Protein AF-A0A5R9DTD3-F1 (afdb_monomer_lite)

Structure (mmCIF, N/CA/C/O backbone):
data_AF-A0A5R9DTD3-F1
#
_entry.id   AF-A0A5R9DTD3-F1
#
loop_
_atom_site.group_PDB
_atom_site.id
_atom_site.type_symbol
_atom_site.label_atom_id
_atom_site.label_alt_id
_atom_site.label_comp_id
_atom_site.label_asym_id
_atom_site.label_entity_id
_atom_site.label_seq_id
_atom_site.pdbx_PDB_ins_code
_atom_site.Cartn_x
_atom_site.Cartn_y
_atom_site.Cartn_z
_atom_site.occupancy
_atom_site.B_iso_or_equiv
_atom_site.auth_seq_id
_atom_site.auth_comp_id
_atom_site.auth_asym_id
_atom_site.auth_atom_id
_atom_site.pdbx_PDB_model_num
ATOM 1 N N . MET A 1 1 ? -34.113 -3.774 36.741 1.00 40.34 1 MET A N 1
ATOM 2 C CA . MET A 1 1 ? -33.108 -4.405 35.864 1.00 40.34 1 MET A CA 1
ATOM 3 C C . MET A 1 1 ? -33.266 -3.763 34.504 1.00 40.34 1 MET A C 1
ATOM 5 O O . MET A 1 1 ? -34.218 -4.081 33.809 1.00 40.34 1 MET A O 1
ATOM 9 N N . SER A 1 2 ? -32.442 -2.761 34.210 1.00 47.62 2 SER A N 1
ATOM 10 C CA . SER A 1 2 ? -32.463 -2.101 32.906 1.0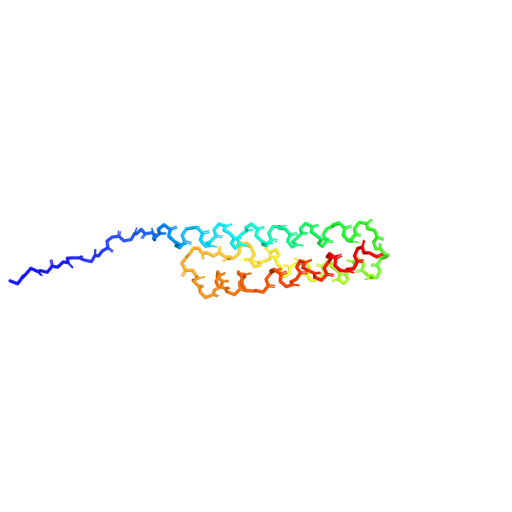0 47.62 2 SER A CA 1
ATOM 11 C C . SER A 1 2 ? -31.609 -2.922 31.956 1.00 47.62 2 SER A C 1
ATOM 13 O O . SER A 1 2 ? -30.423 -3.110 32.209 1.00 47.62 2 SER A O 1
ATOM 15 N N . ASP A 1 3 ? -32.245 -3.435 30.917 1.00 50.06 3 ASP A N 1
ATOM 16 C CA . ASP A 1 3 ? -31.614 -4.070 29.770 1.00 50.06 3 ASP A CA 1
ATOM 17 C C . ASP A 1 3 ? -31.145 -2.954 28.817 1.00 50.06 3 ASP A C 1
ATOM 19 O O . ASP A 1 3 ? -31.993 -2.216 28.298 1.00 50.06 3 ASP A O 1
ATOM 23 N N . PRO A 1 4 ? -29.834 -2.720 28.620 1.00 55.28 4 PRO A N 1
ATOM 24 C CA . PRO A 1 4 ? -29.393 -1.874 27.529 1.00 55.28 4 PRO A CA 1
ATOM 25 C C . PRO A 1 4 ? -29.505 -2.704 26.246 1.00 55.28 4 PRO A C 1
ATOM 27 O O . PRO A 1 4 ? -28.663 -3.552 25.962 1.00 55.28 4 PRO A O 1
ATOM 30 N N . GLY A 1 5 ? -30.576 -2.461 25.484 1.00 45.12 5 GLY A N 1
ATOM 31 C CA . GLY A 1 5 ? -30.812 -3.094 24.185 1.00 45.12 5 GLY A CA 1
ATOM 32 C C . GLY A 1 5 ? -29.593 -3.019 23.249 1.00 45.12 5 GLY A C 1
ATOM 33 O O . GLY A 1 5 ? -28.724 -2.160 23.421 1.00 45.12 5 GLY A O 1
ATOM 34 N N . PRO A 1 6 ? -29.511 -3.911 22.243 1.00 50.72 6 PRO A N 1
ATOM 35 C CA . PRO A 1 6 ? -28.299 -4.123 21.461 1.00 50.72 6 PRO A CA 1
ATOM 36 C C . PRO A 1 6 ? -27.863 -2.816 20.801 1.00 50.72 6 PRO A C 1
ATOM 38 O O . PRO A 1 6 ? -28.623 -2.206 20.043 1.00 50.72 6 PRO A O 1
ATOM 41 N N . ALA A 1 7 ? -26.640 -2.386 21.112 1.00 55.69 7 ALA A N 1
ATOM 42 C CA . ALA A 1 7 ? -26.017 -1.214 20.522 1.00 55.69 7 ALA A CA 1
ATOM 43 C C . ALA A 1 7 ? -26.148 -1.277 18.992 1.00 55.69 7 ALA A C 1
ATOM 45 O O . ALA A 1 7 ? -25.603 -2.158 18.324 1.00 55.69 7 ALA A O 1
ATOM 46 N N . ARG A 1 8 ? -26.914 -0.343 18.426 1.00 51.78 8 ARG A N 1
ATOM 47 C CA . ARG A 1 8 ? -27.009 -0.138 16.982 1.00 51.78 8 ARG A CA 1
ATOM 48 C C . ARG A 1 8 ? -25.662 0.378 16.456 1.00 51.78 8 ARG A C 1
ATOM 50 O O . ARG A 1 8 ? -25.400 1.570 16.500 1.00 51.78 8 ARG A O 1
ATOM 57 N N . GLN A 1 9 ? -24.835 -0.553 15.985 1.00 60.25 9 GLN A N 1
ATOM 58 C CA . GLN A 1 9 ? -24.184 -0.566 14.663 1.00 60.25 9 GLN A CA 1
ATOM 59 C C . GLN A 1 9 ? -23.661 0.782 14.119 1.00 60.25 9 GLN A C 1
ATOM 61 O O . GLN A 1 9 ? -24.166 1.292 13.121 1.00 60.25 9 GLN A O 1
ATOM 66 N N . GLY A 1 10 ? -22.608 1.322 14.727 1.00 65.50 10 GLY A N 1
ATOM 67 C CA . GLY A 1 10 ? -21.795 2.399 14.160 1.00 65.50 10 GLY A CA 1
ATOM 68 C C . GLY A 1 10 ? -20.337 2.188 14.556 1.00 65.50 10 GLY A C 1
ATOM 69 O O . GLY A 1 10 ? -20.079 1.799 15.693 1.00 65.50 10 GLY A O 1
ATOM 70 N N . TRP A 1 11 ? -19.406 2.374 13.618 1.00 75.38 11 TRP A N 1
ATOM 71 C CA . TRP A 1 11 ? -17.971 2.253 13.893 1.00 75.38 11 TRP A CA 1
ATOM 72 C C . TRP A 1 11 ? -17.539 3.270 14.943 1.00 75.38 11 TRP A C 1
ATOM 74 O O . TRP A 1 11 ? -18.052 4.395 14.981 1.00 75.38 11 TRP A O 1
ATOM 84 N N . THR A 1 12 ? -16.576 2.895 15.778 1.00 87.94 12 THR A N 1
ATOM 85 C CA . THR A 1 12 ? -15.929 3.865 16.657 1.00 87.94 12 THR A CA 1
ATOM 86 C C . THR A 1 12 ? -15.105 4.848 15.819 1.00 87.94 12 THR A C 1
ATOM 88 O O . THR A 1 12 ? -14.636 4.533 14.722 1.00 87.94 12 THR A O 1
ATOM 91 N N . LEU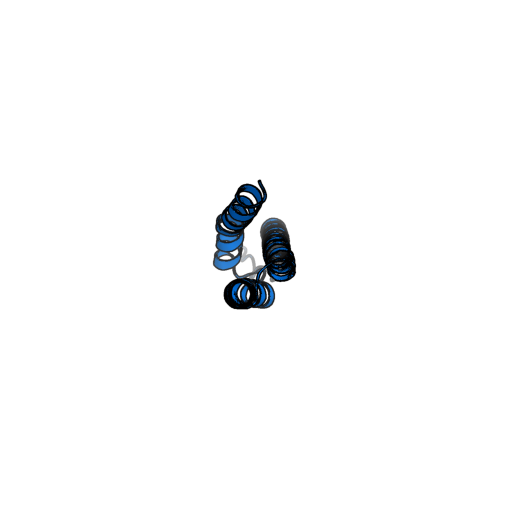 A 1 13 ? -14.904 6.062 16.339 1.00 88.50 13 LEU A N 1
ATOM 92 C CA . LEU A 1 13 ? -14.051 7.057 15.678 1.00 88.50 13 LEU A CA 1
ATOM 93 C C . LEU A 1 13 ? -12.616 6.539 15.486 1.00 88.50 13 LEU A C 1
ATOM 95 O O . LEU A 1 13 ? -11.967 6.868 14.497 1.00 88.50 13 LEU A O 1
ATOM 99 N N . GLU A 1 14 ? -12.137 5.706 16.409 1.00 90.31 14 GLU A N 1
ATOM 100 C CA . GLU A 1 14 ? -10.819 5.080 16.332 1.00 90.31 14 GLU A CA 1
ATOM 101 C C . GLU A 1 14 ? -10.733 4.047 15.200 1.00 90.31 14 GLU A C 1
ATOM 103 O O . GLU A 1 14 ? -9.764 4.050 14.443 1.00 90.31 14 GLU A O 1
ATOM 108 N N . GLU A 1 15 ? -11.755 3.205 15.028 1.00 91.94 15 GLU A N 1
ATOM 109 C CA . GLU A 1 15 ? -11.825 2.231 13.928 1.00 91.94 15 GLU A CA 1
ATOM 110 C C . GLU A 1 15 ? -11.819 2.929 12.566 1.00 91.94 15 GLU A C 1
ATOM 112 O O . GLU A 1 15 ? -11.060 2.546 11.673 1.00 91.94 15 GLU A O 1
ATOM 117 N N . GLN A 1 16 ? -12.616 3.992 12.423 1.00 93.12 16 GLN A N 1
ATOM 118 C CA . GLN A 1 16 ? -12.648 4.793 11.202 1.00 93.12 16 GLN A CA 1
ATOM 119 C C . GLN A 1 16 ? -11.288 5.444 10.926 1.00 93.12 16 GLN A C 1
ATOM 121 O O . GLN A 1 16 ? -10.765 5.327 9.817 1.00 93.12 16 GLN A O 1
ATOM 126 N N . HIS A 1 17 ? -10.676 6.058 11.941 1.00 94.94 17 HIS A N 1
ATOM 127 C CA . HIS A 1 17 ? -9.363 6.681 11.808 1.00 94.94 17 HIS A CA 1
ATOM 128 C C . HIS A 1 17 ? -8.273 5.673 11.412 1.00 94.94 17 HIS A C 1
ATOM 130 O O . HIS A 1 17 ? -7.475 5.925 10.505 1.00 94.94 17 HIS A O 1
ATOM 136 N N . ASN A 1 18 ? -8.250 4.505 12.058 1.00 96.19 18 ASN A N 1
ATOM 137 C CA . ASN A 1 18 ? -7.285 3.448 11.770 1.00 96.19 18 ASN A CA 1
ATOM 138 C C . ASN A 1 18 ? -7.469 2.885 10.359 1.00 96.19 18 ASN A C 1
ATOM 140 O O . ASN A 1 18 ? -6.481 2.688 9.648 1.00 96.19 18 ASN A O 1
ATOM 144 N N . PHE A 1 19 ? -8.714 2.684 9.924 1.00 96.56 19 PHE A N 1
ATOM 145 C CA . PHE A 1 19 ? -9.019 2.266 8.560 1.00 96.56 19 PHE A CA 1
ATOM 146 C C . PHE A 1 19 ? -8.533 3.286 7.523 1.00 96.56 19 PHE A C 1
ATOM 148 O O . PHE A 1 19 ? -7.843 2.912 6.575 1.00 96.56 19 PHE A O 1
ATOM 155 N N . GLU A 1 20 ? -8.840 4.573 7.702 1.00 97.19 20 GLU A N 1
ATOM 156 C CA . GLU A 1 20 ? -8.406 5.633 6.784 1.00 97.19 20 GLU A CA 1
ATOM 157 C C . GLU A 1 20 ? -6.880 5.703 6.690 1.00 97.19 20 GLU A C 1
ATOM 159 O O . GLU A 1 20 ? -6.312 5.791 5.595 1.00 97.19 20 GLU A O 1
ATOM 164 N N . ARG A 1 21 ? -6.200 5.590 7.836 1.00 97.81 21 ARG A N 1
ATOM 165 C CA . ARG A 1 21 ? -4.739 5.564 7.902 1.00 97.81 21 ARG A CA 1
ATOM 166 C C . ARG A 1 21 ? -4.155 4.341 7.191 1.00 97.81 21 ARG A C 1
ATOM 168 O O . ARG A 1 21 ? -3.220 4.496 6.405 1.00 97.81 21 ARG A O 1
ATOM 175 N N . ALA A 1 22 ? -4.708 3.152 7.418 1.00 97.94 22 ALA A N 1
ATOM 176 C CA . ALA A 1 22 ? -4.297 1.923 6.740 1.00 97.94 22 ALA A CA 1
ATOM 177 C C . ALA A 1 22 ? -4.504 2.019 5.218 1.00 97.94 22 ALA A C 1
ATOM 179 O O . ALA A 1 22 ? -3.605 1.721 4.430 1.00 97.94 22 ALA A O 1
ATOM 180 N N . HIS A 1 23 ? -5.661 2.524 4.790 1.00 97.62 23 HIS A N 1
ATOM 181 C CA . HIS A 1 23 ? -5.987 2.703 3.379 1.00 97.62 23 HIS A CA 1
ATOM 182 C C . HIS A 1 23 ? -5.062 3.724 2.690 1.00 97.62 23 HIS A C 1
ATOM 184 O O . HIS A 1 23 ? -4.663 3.529 1.538 1.00 97.62 23 HIS A O 1
ATOM 190 N N . SER A 1 24 ? -4.680 4.790 3.403 1.00 97.88 24 SER A N 1
ATOM 191 C CA . SER A 1 24 ? -3.688 5.768 2.946 1.00 97.88 24 SER A CA 1
ATOM 192 C C . SER A 1 24 ? -2.297 5.141 2.782 1.00 97.88 24 SER A C 1
ATOM 194 O O . SER A 1 24 ? -1.675 5.297 1.731 1.00 97.88 24 SER A O 1
ATOM 196 N N . LEU A 1 25 ? -1.839 4.347 3.759 1.00 97.94 25 LEU A N 1
ATOM 197 C CA . LEU A 1 25 ? -0.555 3.636 3.683 1.00 97.94 25 LEU A CA 1
ATOM 198 C C . LEU A 1 25 ? -0.481 2.682 2.486 1.00 97.94 25 LEU A C 1
ATOM 200 O O . LEU A 1 25 ? 0.508 2.707 1.753 1.00 97.94 25 LEU A O 1
ATOM 204 N N . LEU A 1 26 ? -1.532 1.894 2.242 1.00 98.19 26 LEU A N 1
ATOM 205 C CA . LEU A 1 26 ? -1.611 1.034 1.057 1.00 98.19 26 LEU A CA 1
ATOM 206 C C . LEU A 1 26 ? -1.527 1.851 -0.237 1.00 98.19 26 LEU A C 1
ATOM 208 O O . LEU A 1 26 ? -0.829 1.458 -1.171 1.00 98.19 26 LEU A O 1
ATOM 212 N N . GLY A 1 27 ? -2.193 3.010 -0.286 1.00 97.81 27 GLY A N 1
ATOM 213 C CA . GLY A 1 27 ? -2.086 3.952 -1.401 1.00 97.81 27 GLY A CA 1
ATOM 214 C C . GLY A 1 27 ? -0.643 4.398 -1.657 1.00 97.81 27 GLY A C 1
ATOM 215 O O . GLY A 1 27 ? -0.172 4.325 -2.793 1.00 97.81 27 GLY A O 1
ATOM 216 N N . SER A 1 28 ? 0.077 4.783 -0.602 1.00 97.69 28 SER A N 1
ATOM 217 C CA . SER A 1 28 ? 1.488 5.179 -0.683 1.00 97.69 28 SER A CA 1
ATOM 218 C C . SER A 1 28 ? 2.394 4.039 -1.150 1.00 97.69 28 SER A C 1
ATOM 220 O O . SER A 1 28 ? 3.254 4.254 -2.004 1.00 97.69 28 SER A O 1
ATOM 222 N N . VAL A 1 29 ? 2.184 2.812 -0.659 1.00 97.62 29 VAL A N 1
ATOM 223 C CA . VAL A 1 29 ? 2.948 1.632 -1.103 1.00 97.62 29 VAL A CA 1
ATOM 224 C C . VAL A 1 29 ? 2.713 1.369 -2.592 1.00 97.62 29 VAL A C 1
ATOM 226 O O . VAL A 1 29 ? 3.666 1.201 -3.352 1.00 97.62 29 VAL A O 1
ATOM 229 N N . ILE A 1 30 ? 1.455 1.396 -3.044 1.00 97.88 30 ILE A N 1
ATOM 230 C CA . ILE A 1 30 ? 1.106 1.207 -4.461 1.00 97.88 30 ILE A CA 1
ATOM 231 C C . ILE A 1 30 ? 1.755 2.284 -5.341 1.00 97.88 30 ILE A C 1
ATOM 233 O O . ILE A 1 30 ? 2.240 1.973 -6.437 1.00 97.88 30 ILE A O 1
ATOM 237 N N . ALA A 1 31 ? 1.777 3.537 -4.879 1.00 97.00 31 ALA A N 1
ATOM 238 C CA . ALA A 1 31 ? 2.430 4.636 -5.580 1.00 97.00 31 ALA A CA 1
ATOM 239 C C . ALA A 1 31 ? 3.948 4.416 -5.683 1.00 97.00 31 ALA A C 1
ATOM 241 O O . ALA A 1 31 ? 4.490 4.510 -6.783 1.00 97.00 31 ALA A O 1
ATOM 242 N N . ALA A 1 32 ? 4.612 4.023 -4.590 1.00 96.31 32 ALA A N 1
ATOM 243 C CA . ALA A 1 32 ? 6.047 3.728 -4.579 1.00 96.31 32 ALA A CA 1
ATOM 244 C C . ALA A 1 32 ? 6.423 2.623 -5.582 1.00 96.31 32 ALA A C 1
ATOM 246 O O . ALA A 1 32 ? 7.317 2.808 -6.410 1.00 96.31 32 ALA A O 1
ATOM 247 N N . TYR A 1 33 ? 5.675 1.513 -5.594 1.00 96.69 33 TYR A N 1
ATOM 248 C CA . TYR A 1 33 ? 5.849 0.465 -6.604 1.00 96.69 33 TYR A CA 1
ATOM 249 C C . TYR A 1 33 ? 5.637 0.988 -8.028 1.00 96.69 33 TYR A C 1
ATOM 251 O O . TYR A 1 33 ? 6.369 0.612 -8.938 1.00 96.69 33 TYR A O 1
ATOM 259 N N . SER A 1 34 ? 4.628 1.834 -8.247 1.00 95.50 34 SER A N 1
ATOM 260 C CA . SER A 1 34 ? 4.326 2.371 -9.579 1.00 95.50 34 SER A CA 1
ATOM 261 C C . SER A 1 34 ? 5.450 3.261 -10.104 1.00 95.50 34 SER A C 1
ATOM 263 O O . SER A 1 34 ? 5.808 3.138 -11.274 1.00 95.50 34 SER A O 1
ATOM 265 N N . SER A 1 35 ? 6.051 4.080 -9.238 1.00 94.94 35 SER A N 1
ATOM 266 C CA . SER A 1 35 ? 7.233 4.876 -9.573 1.00 94.94 35 SER A CA 1
ATOM 267 C C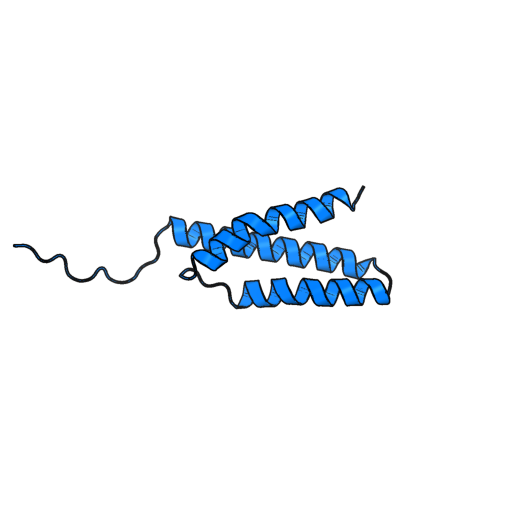 . SER A 1 35 ? 8.423 3.990 -9.946 1.00 94.94 35 SER A C 1
ATOM 269 O O . SER A 1 35 ? 9.034 4.206 -10.989 1.00 94.94 35 SER A O 1
ATOM 271 N N . LEU A 1 36 ? 8.709 2.945 -9.160 1.00 93.88 36 LEU A N 1
ATOM 272 C CA . LEU A 1 36 ? 9.813 2.019 -9.447 1.00 93.88 36 LEU A CA 1
ATOM 273 C C . LEU A 1 36 ? 9.612 1.233 -10.744 1.00 93.88 36 LEU A C 1
ATOM 275 O O . LEU A 1 36 ? 10.552 1.054 -11.509 1.00 93.88 36 LEU A O 1
ATOM 279 N N . ILE A 1 37 ? 8.381 0.809 -11.029 1.00 95.94 37 ILE A N 1
ATOM 280 C CA . ILE A 1 37 ? 8.040 0.146 -12.295 1.00 95.94 37 ILE A CA 1
ATOM 281 C C . ILE A 1 37 ? 8.332 1.058 -13.492 1.00 95.94 37 ILE A C 1
ATOM 283 O O . ILE A 1 37 ? 8.713 0.555 -14.544 1.00 95.94 37 ILE A O 1
ATOM 287 N N . GLY A 1 38 ? 8.157 2.376 -13.350 1.00 93.62 38 GLY A N 1
ATOM 288 C CA . GLY A 1 38 ? 8.411 3.342 -14.420 1.00 93.62 38 GLY A CA 1
ATOM 289 C C . GLY A 1 38 ? 9.886 3.489 -14.808 1.00 93.62 38 GLY A C 1
ATOM 290 O O . GLY A 1 38 ? 10.164 3.949 -15.911 1.00 93.62 38 GLY A O 1
ATOM 291 N N . VAL A 1 39 ? 10.814 3.094 -13.930 1.00 94.50 39 VAL A N 1
ATOM 292 C CA . VAL A 1 39 ? 12.268 3.228 -14.140 1.00 94.50 39 VAL A CA 1
ATOM 293 C C . VAL A 1 39 ? 13.008 1.887 -14.220 1.00 94.50 39 VAL A C 1
ATOM 295 O O . VAL A 1 39 ? 14.206 1.869 -14.485 1.00 94.50 39 VAL A O 1
ATOM 298 N N . ALA A 1 40 ? 12.318 0.769 -13.989 1.00 94.06 40 ALA A N 1
ATOM 299 C CA . ALA A 1 40 ? 12.888 -0.574 -14.031 1.00 94.06 40 ALA A CA 1
ATOM 300 C C . ALA A 1 40 ? 12.962 -1.140 -15.462 1.00 94.06 40 ALA A C 1
ATOM 302 O O . ALA A 1 40 ? 12.177 -0.769 -16.339 1.00 94.06 40 ALA A O 1
ATOM 303 N N . ASP A 1 41 ? 13.868 -2.096 -15.683 1.00 95.50 41 ASP A N 1
ATOM 304 C CA . ASP A 1 41 ? 13.861 -2.923 -16.892 1.00 95.50 41 ASP A CA 1
ATOM 305 C C . ASP A 1 41 ? 12.632 -3.853 -16.951 1.00 95.50 41 ASP A C 1
ATOM 307 O O . ASP A 1 41 ? 11.842 -3.950 -16.010 1.00 95.50 41 ASP A O 1
ATOM 311 N N . ALA A 1 42 ? 12.439 -4.533 -18.083 1.00 94.31 42 ALA A N 1
ATOM 312 C CA . ALA A 1 42 ? 11.238 -5.328 -18.326 1.00 94.31 42 ALA A CA 1
ATOM 313 C C . ALA A 1 42 ? 11.054 -6.493 -17.334 1.00 94.31 42 ALA A C 1
ATOM 315 O O . ALA A 1 42 ? 9.921 -6.772 -16.931 1.00 94.31 42 ALA A O 1
ATOM 316 N N . GLU A 1 43 ? 12.143 -7.158 -16.944 1.00 94.88 43 GLU A N 1
ATOM 317 C CA . GLU A 1 43 ? 12.108 -8.304 -16.033 1.00 94.88 43 GLU A CA 1
ATOM 318 C C . GLU A 1 43 ? 11.765 -7.840 -14.616 1.00 94.88 43 GLU A C 1
ATOM 320 O O . GLU A 1 43 ? 10.786 -8.303 -14.016 1.00 94.88 43 GLU A O 1
ATOM 325 N N . ARG A 1 44 ? 12.486 -6.826 -14.128 1.00 93.88 44 ARG A N 1
ATOM 326 C CA . ARG A 1 44 ? 12.269 -6.253 -12.803 1.00 93.88 44 ARG A CA 1
ATOM 327 C C . ARG A 1 44 ? 10.915 -5.558 -12.691 1.00 93.88 44 ARG A C 1
ATOM 329 O O . ARG A 1 44 ? 10.246 -5.663 -11.661 1.00 93.88 44 ARG A O 1
ATOM 336 N N . ALA A 1 45 ? 10.460 -4.886 -13.747 1.00 95.44 45 ALA A N 1
ATOM 337 C CA . ALA A 1 45 ? 9.137 -4.276 -13.784 1.00 95.44 45 ALA A CA 1
ATOM 338 C C . ALA A 1 45 ? 8.026 -5.321 -13.621 1.00 95.44 45 ALA A C 1
ATOM 340 O O . ALA A 1 45 ? 7.023 -5.040 -12.960 1.00 95.44 45 ALA A O 1
ATOM 341 N N . GLU A 1 46 ? 8.175 -6.522 -14.189 1.00 96.75 46 GLU A N 1
ATOM 342 C CA . GLU A 1 46 ? 7.159 -7.559 -14.030 1.00 96.75 46 GLU A CA 1
ATOM 343 C C . GLU A 1 46 ? 7.113 -8.104 -12.600 1.00 96.75 46 GLU A C 1
ATOM 345 O O . GLU A 1 46 ? 6.023 -8.252 -12.048 1.00 96.75 46 GLU A O 1
ATOM 350 N N . GLU A 1 47 ? 8.261 -8.314 -11.955 1.00 95.31 47 GLU A N 1
ATOM 351 C CA . GLU A 1 47 ? 8.320 -8.664 -10.528 1.00 95.31 47 GLU A CA 1
ATOM 352 C C . GLU A 1 47 ? 7.612 -7.628 -9.654 1.00 95.31 47 GLU A C 1
ATOM 354 O O . GLU A 1 47 ? 6.704 -7.967 -8.891 1.00 95.31 47 GLU A O 1
ATOM 359 N N . LEU A 1 48 ? 7.950 -6.351 -9.839 1.00 95.56 48 LEU A N 1
ATOM 360 C CA . LEU A 1 48 ? 7.337 -5.251 -9.102 1.00 95.56 48 LEU A CA 1
ATOM 361 C C . LEU A 1 48 ? 5.824 -5.167 -9.356 1.00 95.56 48 LEU A C 1
ATOM 363 O O . LEU A 1 48 ? 5.057 -4.866 -8.439 1.00 95.56 48 LEU A O 1
ATOM 367 N N . ARG A 1 49 ? 5.349 -5.476 -10.573 1.00 96.94 49 ARG A N 1
ATOM 368 C CA . ARG A 1 49 ? 3.906 -5.577 -10.855 1.00 96.94 49 ARG A CA 1
ATOM 369 C C . ARG A 1 49 ? 3.256 -6.723 -10.087 1.00 96.94 49 ARG A C 1
ATOM 371 O O . ARG A 1 49 ? 2.123 -6.541 -9.639 1.00 96.94 49 ARG A O 1
ATOM 378 N N . ARG A 1 50 ? 3.915 -7.881 -9.941 1.00 96.12 50 ARG A N 1
ATOM 379 C CA . ARG A 1 50 ? 3.389 -9.008 -9.145 1.00 96.12 50 ARG A CA 1
ATOM 380 C C . ARG A 1 50 ? 3.200 -8.602 -7.689 1.00 96.12 50 ARG A C 1
ATOM 382 O O . ARG A 1 50 ? 2.111 -8.801 -7.156 1.00 96.12 50 ARG A O 1
ATOM 389 N N . GLU A 1 51 ? 4.212 -7.980 -7.095 1.00 95.38 51 GLU A N 1
ATOM 390 C CA . GLU A 1 51 ? 4.169 -7.515 -5.706 1.00 95.38 51 GLU A CA 1
ATOM 391 C C . GLU A 1 51 ? 3.110 -6.419 -5.511 1.00 95.38 51 GLU A C 1
ATOM 393 O O . GLU A 1 51 ? 2.236 -6.536 -4.653 1.00 95.38 51 GLU A O 1
ATOM 398 N N . ARG A 1 52 ? 3.084 -5.399 -6.383 1.00 97.06 52 ARG A N 1
ATOM 399 C CA . ARG A 1 52 ? 2.086 -4.315 -6.328 1.00 97.06 52 ARG A CA 1
ATOM 400 C C . ARG A 1 52 ? 0.648 -4.836 -6.344 1.00 97.06 52 ARG A C 1
ATOM 402 O O . ARG A 1 52 ? -0.218 -4.268 -5.680 1.00 97.06 52 ARG A O 1
ATOM 409 N N . ARG A 1 53 ? 0.362 -5.897 -7.113 1.00 97.50 53 ARG A N 1
ATOM 410 C CA . ARG A 1 53 ? -0.992 -6.474 -7.202 1.00 97.50 53 ARG A CA 1
ATOM 411 C C . ARG A 1 53 ? -1.512 -6.951 -5.848 1.00 97.50 53 ARG A C 1
ATOM 413 O O . ARG A 1 53 ? -2.713 -6.835 -5.624 1.00 97.50 53 ARG A O 1
ATOM 420 N N . GLN A 1 54 ? -0.648 -7.433 -4.955 1.00 96.00 54 GLN A N 1
ATOM 421 C CA . GLN A 1 54 ? -1.065 -7.874 -3.622 1.00 96.00 54 GLN A CA 1
ATOM 422 C C . GLN A 1 54 ? -1.616 -6.699 -2.806 1.00 96.00 54 GLN A C 1
ATOM 424 O O . GLN A 1 54 ? -2.747 -6.776 -2.336 1.00 96.00 54 GLN A O 1
ATOM 429 N N . TYR A 1 55 ? -0.905 -5.570 -2.772 1.00 96.12 55 TYR A N 1
ATOM 430 C CA . TYR A 1 55 ? -1.353 -4.366 -2.061 1.00 96.12 55 TYR A CA 1
ATOM 431 C C . TYR A 1 55 ? -2.595 -3.718 -2.688 1.00 96.12 55 TYR A C 1
ATOM 433 O O . TYR A 1 55 ? -3.447 -3.188 -1.979 1.00 96.12 55 TYR A O 1
ATOM 441 N N . VAL A 1 56 ? -2.747 -3.783 -4.019 1.00 97.69 56 VAL A N 1
ATOM 442 C CA . VAL A 1 56 ? -3.982 -3.334 -4.693 1.00 97.69 56 VAL A CA 1
ATOM 443 C C . VAL A 1 56 ? -5.178 -4.184 -4.262 1.00 97.69 56 VAL A C 1
ATOM 445 O O . VAL A 1 56 ? -6.241 -3.643 -3.961 1.00 97.69 56 VAL A O 1
ATOM 448 N N . LEU A 1 57 ? -5.020 -5.510 -4.229 1.00 97.19 57 LEU A N 1
ATOM 449 C CA . LEU A 1 57 ? -6.078 -6.418 -3.786 1.00 97.19 57 LEU A CA 1
ATOM 450 C C . LEU A 1 57 ? -6.413 -6.214 -2.310 1.00 97.19 57 LEU A C 1
ATOM 452 O O . LEU A 1 57 ? -7.590 -6.204 -1.962 1.00 97.19 57 LEU A O 1
ATOM 456 N N . GLU A 1 58 ? -5.399 -6.035 -1.469 1.00 96.12 58 GLU A N 1
ATOM 457 C CA . GLU A 1 58 ? -5.570 -5.760 -0.047 1.00 96.12 58 GLU A CA 1
ATOM 458 C C . GLU A 1 58 ? -6.338 -4.456 0.173 1.00 96.12 58 GLU A C 1
ATOM 460 O O . GLU A 1 58 ? -7.364 -4.468 0.845 1.00 96.12 58 GLU A O 1
ATOM 465 N N . ARG A 1 59 ? -5.957 -3.365 -0.502 1.00 96.19 59 ARG A N 1
ATOM 466 C CA . ARG A 1 59 ? -6.676 -2.082 -0.435 1.00 96.19 59 ARG A CA 1
ATOM 467 C C . ARG A 1 59 ? -8.141 -2.200 -0.845 1.00 96.19 59 ARG A C 1
ATOM 469 O O . ARG A 1 59 ? -8.999 -1.619 -0.194 1.00 96.19 59 ARG A O 1
ATOM 476 N N . ASN A 1 60 ? -8.427 -2.958 -1.902 1.00 96.50 60 ASN A N 1
ATOM 477 C CA . ASN A 1 60 ? -9.793 -3.141 -2.400 1.00 96.50 60 ASN A CA 1
ATOM 478 C C . ASN A 1 60 ? -10.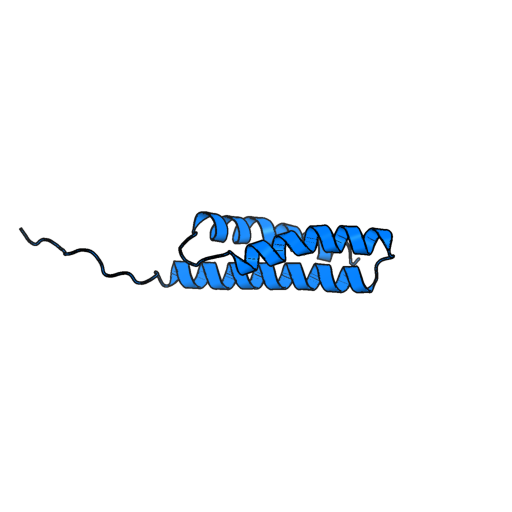655 -4.036 -1.495 1.00 96.50 60 ASN A C 1
ATOM 480 O O . ASN A 1 60 ? -11.879 -4.004 -1.605 1.00 96.50 60 ASN A O 1
ATOM 484 N N . ARG A 1 61 ? -10.032 -4.875 -0.661 1.00 95.88 61 ARG A N 1
ATOM 485 C CA . ARG A 1 61 ? -10.717 -5.807 0.249 1.00 95.88 61 ARG A CA 1
ATOM 486 C C . ARG A 1 61 ? -10.768 -5.310 1.687 1.00 95.88 61 ARG A C 1
ATOM 488 O O . ARG A 1 61 ? -11.581 -5.819 2.451 1.00 95.88 61 ARG A O 1
ATOM 495 N N . LEU A 1 62 ? -9.909 -4.358 2.050 1.00 95.38 62 LEU A N 1
ATOM 496 C CA . LEU A 1 62 ? -9.842 -3.816 3.395 1.00 95.38 62 LEU A CA 1
ATOM 497 C C . LEU A 1 62 ? -11.194 -3.209 3.769 1.00 95.38 62 LEU A C 1
ATOM 499 O O . LEU A 1 62 ? -11.746 -2.382 3.043 1.00 95.38 62 LEU A O 1
ATOM 503 N N . ALA A 1 63 ? -11.711 -3.612 4.921 1.00 92.88 63 ALA A N 1
ATOM 504 C CA . ALA A 1 63 ? -12.968 -3.122 5.454 1.00 92.88 63 ALA A CA 1
ATOM 505 C C . ALA A 1 63 ? -12.749 -2.557 6.857 1.00 92.88 63 ALA A C 1
ATOM 507 O O . ALA A 1 63 ? -11.931 -3.074 7.612 1.00 92.88 63 ALA A O 1
ATOM 508 N N . VAL A 1 64 ? -13.525 -1.533 7.226 1.00 90.50 64 VAL A N 1
ATOM 509 C CA . VAL A 1 64 ? -13.426 -0.878 8.545 1.00 90.50 64 VAL A CA 1
ATOM 510 C C . VAL A 1 64 ? -13.580 -1.881 9.697 1.00 90.50 64 VAL A C 1
ATOM 512 O O . VAL A 1 64 ? -12.896 -1.761 10.701 1.00 90.50 64 VAL A O 1
ATOM 515 N N . HIS A 1 65 ? -14.434 -2.899 9.532 1.00 88.75 65 HIS A N 1
ATOM 516 C CA . HIS A 1 65 ? -14.709 -3.915 10.554 1.00 88.75 65 HIS A CA 1
ATOM 517 C C . HIS A 1 65 ? -13.664 -5.041 10.623 1.00 88.75 65 HIS A C 1
ATOM 519 O O . HIS A 1 65 ? -13.713 -5.865 11.535 1.00 88.75 65 HIS A O 1
ATOM 525 N N . ASP A 1 66 ? -12.735 -5.112 9.668 1.00 93.44 66 ASP A N 1
ATOM 526 C CA . ASP A 1 66 ? -11.652 -6.094 9.697 1.00 93.44 66 ASP A CA 1
ATOM 527 C C . ASP A 1 66 ? -10.461 -5.516 10.467 1.00 93.44 66 ASP A C 1
ATOM 529 O O . ASP A 1 66 ? -9.440 -5.115 9.903 1.00 93.44 66 ASP A O 1
ATOM 533 N N . HIS A 1 67 ? -10.613 -5.433 11.791 1.00 92.81 67 HIS A N 1
ATOM 534 C CA . HIS A 1 67 ? -9.603 -4.829 12.663 1.00 92.81 67 HIS A CA 1
ATOM 535 C C . HIS A 1 67 ? -8.251 -5.535 12.552 1.00 92.81 67 HIS A C 1
ATOM 537 O O . HIS A 1 67 ? -7.213 -4.882 12.624 1.00 92.81 67 HIS A O 1
ATOM 543 N N . ALA A 1 68 ? -8.249 -6.852 12.335 1.00 94.94 68 ALA A N 1
ATOM 544 C CA . ALA A 1 68 ? -7.021 -7.618 12.179 1.00 94.94 68 ALA A CA 1
ATOM 545 C C . ALA A 1 68 ? -6.279 -7.239 10.889 1.00 94.94 68 ALA A C 1
ATOM 547 O O . ALA A 1 68 ? -5.060 -7.067 10.916 1.00 94.94 68 ALA A O 1
ATOM 548 N N . ALA A 1 69 ? -6.991 -7.076 9.769 1.00 95.31 69 ALA A N 1
ATOM 549 C CA . ALA A 1 69 ? -6.384 -6.599 8.530 1.00 95.31 69 ALA A CA 1
ATOM 550 C C . ALA A 1 69 ? -5.912 -5.142 8.647 1.00 95.31 69 ALA A C 1
ATOM 552 O O . ALA A 1 69 ? -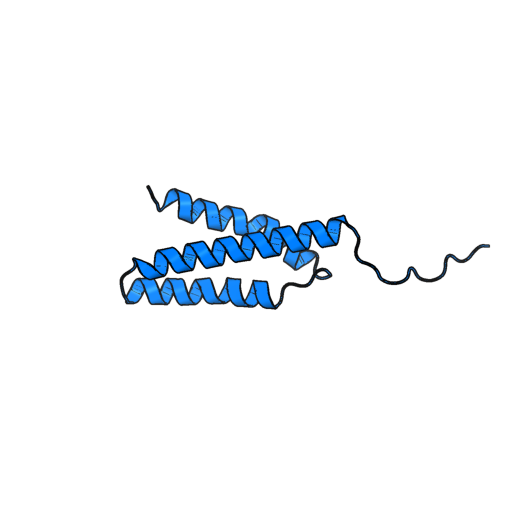4.794 -4.829 8.243 1.00 95.31 69 ALA A O 1
ATOM 553 N N . VAL A 1 70 ? -6.716 -4.263 9.255 1.00 96.94 70 VAL A N 1
ATOM 554 C CA . VAL A 1 70 ? -6.343 -2.854 9.469 1.00 96.94 70 VAL A CA 1
ATOM 555 C C . VAL A 1 70 ? -5.065 -2.742 10.301 1.00 96.94 70 VAL A C 1
ATOM 557 O O . VAL A 1 70 ? -4.135 -2.052 9.887 1.00 96.94 70 VAL A O 1
ATOM 560 N N . GLN A 1 71 ? -4.976 -3.443 11.435 1.00 97.19 71 GLN A N 1
ATOM 561 C CA . GLN A 1 71 ? -3.783 -3.410 12.287 1.00 97.19 71 GLN A CA 1
ATOM 562 C C . GLN A 1 71 ? -2.550 -3.964 11.570 1.00 97.19 71 GLN A C 1
ATOM 564 O O . GLN A 1 71 ? -1.500 -3.327 11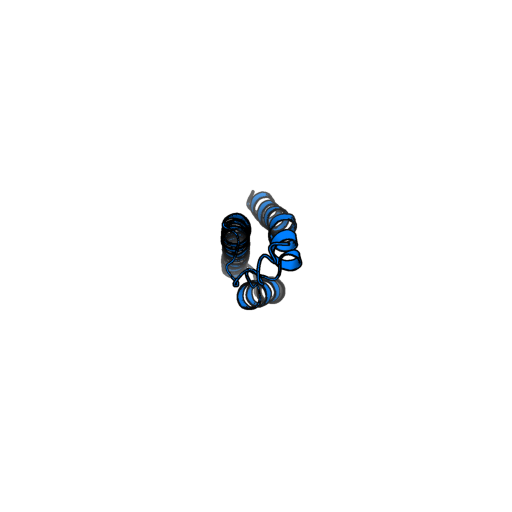.583 1.00 97.19 71 GLN A O 1
ATOM 569 N N . ARG A 1 72 ? -2.692 -5.076 10.841 1.00 97.31 72 ARG A N 1
ATOM 570 C CA . ARG A 1 72 ? -1.600 -5.639 10.038 1.00 97.31 72 ARG A CA 1
ATOM 571 C C . ARG A 1 72 ? -1.035 -4.626 9.043 1.00 97.31 72 ARG A C 1
ATOM 573 O O . ARG A 1 72 ? 0.175 -4.435 8.969 1.00 97.31 72 ARG A O 1
ATOM 580 N N . VAL A 1 73 ? -1.904 -3.934 8.310 1.00 97.50 73 VAL A N 1
ATOM 581 C CA . VAL A 1 73 ? -1.489 -2.901 7.351 1.00 97.50 73 VAL A CA 1
ATOM 582 C C . VAL A 1 73 ? -0.743 -1.764 8.055 1.00 97.50 73 VAL A C 1
ATOM 584 O O . VAL A 1 73 ? 0.288 -1.307 7.554 1.00 97.50 73 VAL A O 1
ATOM 587 N N . LEU A 1 74 ? -1.240 -1.314 9.213 1.00 97.44 74 LEU A N 1
ATOM 588 C CA . LEU A 1 74 ? -0.608 -0.256 10.009 1.00 97.44 74 LEU A CA 1
ATOM 589 C C . LEU A 1 74 ? 0.794 -0.647 10.499 1.00 97.44 74 LEU A C 1
ATOM 591 O O . LEU A 1 74 ? 1.667 0.220 10.570 1.00 97.44 74 LEU A O 1
ATOM 595 N N . GLU A 1 75 ? 1.020 -1.923 10.805 1.00 97.38 75 GLU A N 1
ATOM 596 C CA . GLU A 1 75 ? 2.309 -2.449 11.262 1.00 97.38 75 GLU A CA 1
ATOM 597 C C . GLU A 1 75 ? 3.290 -2.696 10.102 1.00 97.38 75 GLU A C 1
ATOM 599 O O . GLU A 1 75 ? 4.459 -2.301 10.170 1.00 97.38 75 GLU A O 1
ATOM 604 N N . GLU A 1 76 ? 2.826 -3.313 9.013 1.00 96.56 76 GLU A N 1
ATOM 605 C CA . GLU A 1 76 ? 3.687 -3.817 7.938 1.00 96.56 76 GLU A CA 1
ATOM 606 C C . GLU A 1 76 ? 4.038 -2.747 6.891 1.00 96.56 76 GLU A C 1
ATOM 608 O O . GLU A 1 76 ? 5.208 -2.594 6.514 1.00 96.56 76 GLU A O 1
ATOM 613 N N . CYS A 1 77 ? 3.055 -1.966 6.426 1.00 95.81 77 CYS A N 1
ATOM 614 C CA . CYS A 1 77 ? 3.245 -1.033 5.307 1.00 95.81 77 CYS A CA 1
ATOM 615 C C . CYS A 1 77 ? 4.311 0.049 5.554 1.00 95.81 77 CYS A C 1
ATOM 617 O O . CYS A 1 77 ? 5.067 0.343 4.621 1.00 95.81 77 CYS A O 1
ATOM 619 N N . PRO A 1 78 ? 4.474 0.617 6.767 1.00 96.69 78 PRO A N 1
ATOM 620 C CA . PRO A 1 78 ? 5.576 1.540 7.034 1.00 96.69 78 PRO A CA 1
ATOM 621 C C . PRO A 1 78 ? 6.956 0.905 6.812 1.00 96.69 78 PRO A C 1
ATOM 623 O O . PRO A 1 78 ? 7.876 1.570 6.340 1.00 96.69 78 PRO A O 1
ATOM 626 N N . GLY A 1 79 ? 7.112 -0.386 7.120 1.00 95.50 79 GLY A N 1
ATOM 627 C CA . GLY A 1 79 ? 8.344 -1.127 6.846 1.00 95.50 79 GLY A CA 1
ATOM 628 C C . GLY A 1 79 ? 8.601 -1.299 5.350 1.00 95.50 79 GLY A C 1
ATOM 629 O O . GLY A 1 79 ? 9.740 -1.182 4.901 1.00 95.50 79 GLY A O 1
ATOM 630 N N . VAL A 1 80 ? 7.546 -1.517 4.562 1.00 94.06 80 VAL A N 1
ATOM 631 C CA . VAL A 1 80 ? 7.635 -1.567 3.095 1.00 94.06 80 VAL A CA 1
ATOM 632 C C . VAL A 1 80 ? 8.100 -0.223 2.531 1.00 94.06 80 VAL A C 1
ATOM 634 O O . VAL A 1 80 ? 9.042 -0.197 1.746 1.00 94.06 80 VAL A O 1
ATOM 637 N N . LEU A 1 81 ? 7.505 0.887 2.976 1.00 94.38 81 LEU A N 1
ATOM 638 C CA . LEU A 1 81 ? 7.868 2.231 2.512 1.00 94.38 81 LEU A CA 1
ATOM 639 C C . LEU A 1 81 ? 9.327 2.584 2.821 1.00 94.38 81 LEU A C 1
ATOM 641 O O . LEU A 1 81 ? 10.044 3.027 1.926 1.00 94.38 81 LEU A O 1
ATOM 645 N N . ARG A 1 82 ? 9.807 2.284 4.035 1.00 94.44 82 ARG A N 1
ATOM 646 C CA . ARG A 1 82 ? 11.215 2.511 4.407 1.00 94.44 82 ARG A CA 1
ATOM 647 C C . ARG A 1 82 ? 12.203 1.767 3.507 1.00 94.44 82 ARG A C 1
ATOM 649 O O . ARG A 1 82 ? 13.290 2.275 3.248 1.00 94.44 82 ARG A O 1
ATOM 656 N N . ARG A 1 83 ? 11.846 0.578 3.005 1.00 90.69 83 ARG A N 1
ATOM 657 C CA . ARG A 1 83 ? 12.701 -0.161 2.056 1.00 90.69 83 ARG A CA 1
ATOM 658 C C . ARG A 1 83 ? 12.851 0.575 0.725 1.00 90.69 83 ARG A C 1
ATOM 660 O O . ARG A 1 83 ? 13.914 0.493 0.123 1.00 90.69 83 ARG A O 1
ATOM 667 N N . PHE A 1 84 ? 11.825 1.298 0.283 1.00 86.81 84 PHE A N 1
ATOM 668 C CA . PHE A 1 84 ? 11.896 2.101 -0.938 1.00 86.81 84 PHE A CA 1
ATOM 669 C C . PHE A 1 84 ? 12.673 3.399 -0.749 1.00 86.81 84 PHE A C 1
ATOM 671 O O . PHE A 1 84 ? 13.428 3.776 -1.637 1.00 86.81 84 PHE A O 1
ATOM 678 N N . GLU A 1 85 ? 12.545 4.040 0.411 1.00 82.12 85 GLU A N 1
ATOM 679 C CA . GLU A 1 85 ? 13.351 5.215 0.762 1.00 82.12 85 GLU A CA 1
ATOM 680 C C . GLU A 1 85 ? 14.845 4.868 0.832 1.00 82.12 85 GLU A C 1
ATOM 682 O O . GLU A 1 85 ? 15.671 5.595 0.288 1.00 82.12 85 GLU A O 1
ATOM 687 N N . ALA A 1 86 ? 15.191 3.725 1.431 1.00 74.12 86 ALA A N 1
ATOM 688 C CA . ALA A 1 86 ? 16.573 3.251 1.513 1.00 74.12 86 ALA A CA 1
ATOM 689 C C . ALA A 1 86 ? 17.161 2.827 0.155 1.00 74.12 86 ALA A C 1
ATOM 691 O O . ALA A 1 86 ? 18.372 2.873 -0.022 1.00 74.12 86 ALA A O 1
ATOM 692 N N . ALA A 1 87 ? 16.320 2.409 -0.795 1.00 64.44 87 ALA A N 1
ATOM 693 C CA . ALA A 1 87 ? 16.741 2.012 -2.140 1.00 64.44 87 ALA A CA 1
ATOM 694 C C . ALA A 1 87 ? 16.828 3.190 -3.134 1.00 64.44 87 ALA A C 1
ATOM 696 O O . ALA A 1 87 ? 17.247 2.990 -4.270 1.00 64.44 87 ALA A O 1
ATOM 697 N N . GLY A 1 88 ? 16.386 4.389 -2.734 1.00 58.59 88 GLY A N 1
ATOM 698 C CA . GLY A 1 88 ? 16.425 5.615 -3.538 1.00 58.59 88 GLY A CA 1
ATOM 699 C C . GLY A 1 88 ? 17.633 6.526 -3.272 1.00 58.59 88 GLY A C 1
ATOM 700 O O . GLY A 1 88 ? 17.623 7.660 -3.751 1.00 58.59 88 GLY A O 1
ATOM 701 N N . GLN A 1 89 ? 18.625 6.059 -2.502 1.00 44.16 89 GLN A N 1
ATOM 702 C CA . GLN A 1 89 ? 19.948 6.681 -2.309 1.00 44.16 89 GLN A CA 1
ATOM 703 C C . GLN A 1 89 ? 21.005 5.931 -3.117 1.00 44.16 89 GLN A C 1
ATOM 705 O O . GLN A 1 89 ? 21.933 6.608 -3.611 1.00 44.16 89 GLN A O 1
#

Radius of gyration: 17.68 Å; chains: 1; bounding box: 53×16×54 Å

Foldseek 3Di:
DDDPPDPPDDADPVLVVLLVVLLVLLVVLLVLLVVVLVVDDPVVNVVSVVVSVVSVVLSVPDDSPPVVSSVCSVPVSVVSVVVSVVVVD

Organism: NCBI:txid1817406

Secondary structure (DSSP, 8-state):
------------HHHHHHHHHHHHHHHHHHHHHHHHHHHS-HHHHHHHHHHHHHHHHHHHH--TT-HHHHHHHHHHHHHHHHHHHHTT-

pLDDT: mean 88.51, std 15.48, range [40.34, 98.19]

Sequence (89 aa):
MSDPGPARQGWTLEEQHNFERAHSLLGSVIAAYSSLIGVADAERAEELRRERRQYVLERNRLAVHDHAAVQRVLEECPGVLRRFEAAGQ